Protein AF-A5H2R1-F1 (afdb_monomer_lite)

Sequence (123 aa):
MQTPSDIQQYTEDELFKFRVGQFYFRKQQEDSAKETQRRDRDHQKEVFDKRYDTNVPIKKGDLVLVYDAATNKMGLNWSGPFVVRKVLSRIYYLSNLQGIPMKRQYTREMLKPFVAAPLSTTK

Organism: Lodderomyces elongisporus (strain ATCC 11503 / CBS 2605 / JCM 1781 / NBRC 1676 / NRRL YB-4239) (NCBI:txid379508)

Foldseek 3Di:
DDDPPDPPDDDPVRVVVVVVVVVVVVVVVVVVVVVVVVVVVVVVVVVVCVVQPPVDDDDAQFWKWFAAPPDDPPDDRTDDGWGFHDDDPQWTWTHHPVRHTDPDIDGSVRIDGDDDDPPPPPD

pLDDT: mean 82.75, std 13.8, range [44.34, 96.19]

Structure (mmCIF, N/CA/C/O backbone):
data_AF-A5H2R1-F1
#
_entry.id   AF-A5H2R1-F1
#
loop_
_atom_site.group_PDB
_atom_site.id
_atom_site.type_symbol
_atom_site.label_atom_id
_atom_site.label_alt_id
_atom_site.label_comp_id
_atom_site.label_asym_id
_atom_site.label_entity_id
_atom_site.label_seq_id
_atom_site.pdbx_PDB_ins_code
_atom_site.Cartn_x
_atom_site.Cartn_y
_atom_site.Cartn_z
_atom_site.occupancy
_atom_site.B_iso_or_equiv
_atom_site.auth_seq_id
_atom_site.auth_comp_id
_atom_site.auth_asym_id
_atom_site.auth_atom_id
_atom_site.pdbx_PDB_model_num
ATOM 1 N N . MET A 1 1 ? -10.878 30.302 50.051 1.00 45.44 1 MET A N 1
ATOM 2 C CA . MET A 1 1 ? -11.098 29.126 49.185 1.00 45.44 1 MET A CA 1
ATOM 3 C C . MET A 1 1 ? -12.571 28.772 49.274 1.00 45.44 1 MET A C 1
ATOM 5 O O . MET A 1 1 ? -13.034 28.524 50.377 1.00 45.44 1 MET A O 1
ATOM 9 N N . GLN A 1 2 ? -13.319 28.876 48.174 1.00 45.12 2 GLN A N 1
ATOM 10 C CA . GLN A 1 2 ? -14.738 28.509 48.142 1.00 45.12 2 GLN A CA 1
ATOM 11 C C . GLN A 1 2 ? -14.838 26.982 48.170 1.00 45.12 2 GLN A C 1
ATOM 13 O O . GLN A 1 2 ? -14.373 26.308 47.256 1.00 45.12 2 GLN A O 1
ATOM 18 N N . THR A 1 3 ? -15.394 26.440 49.247 1.00 54.25 3 THR A N 1
ATOM 19 C CA . THR A 1 3 ? -15.861 25.054 49.295 1.00 54.25 3 THR A CA 1
ATOM 20 C C . THR A 1 3 ? -17.075 24.938 48.374 1.00 54.25 3 THR A C 1
ATOM 22 O O . THR A 1 3 ? -17.957 25.791 48.488 1.00 54.25 3 THR A O 1
ATOM 25 N N . PRO A 1 4 ? -17.162 23.939 47.479 1.00 54.09 4 PRO A N 1
ATOM 26 C CA . PRO A 1 4 ? -18.359 23.741 46.675 1.00 54.09 4 PRO A CA 1
ATOM 27 C C . PRO A 1 4 ? -19.492 23.294 47.607 1.00 54.09 4 PRO A C 1
ATOM 29 O O . PRO A 1 4 ? -19.592 22.134 47.999 1.00 54.09 4 PRO A O 1
ATOM 32 N N . SER A 1 5 ? -20.298 24.259 48.034 1.00 59.47 5 SER A N 1
ATOM 33 C CA . SER A 1 5 ? -21.529 24.069 48.786 1.00 59.47 5 SER A CA 1
ATOM 34 C C . SER A 1 5 ? -22.626 23.666 47.808 1.00 59.47 5 SER A C 1
ATOM 36 O O . SER A 1 5 ? -23.229 24.541 47.201 1.00 59.47 5 SER A O 1
ATOM 38 N N . ASP A 1 6 ? -22.772 22.359 47.590 1.00 59.78 6 ASP A N 1
ATOM 39 C CA . ASP A 1 6 ? -24.039 21.672 47.293 1.00 59.78 6 ASP A CA 1
ATOM 40 C C . ASP A 1 6 ? -23.743 20.196 46.995 1.00 59.78 6 ASP A C 1
ATOM 42 O O . ASP A 1 6 ? -23.714 19.740 45.852 1.00 59.78 6 ASP A O 1
ATOM 46 N N . ILE A 1 7 ? -23.497 19.415 48.050 1.00 65.75 7 ILE A N 1
ATOM 47 C CA . ILE A 1 7 ? -23.593 17.958 47.940 1.00 65.75 7 ILE A CA 1
ATOM 48 C C . ILE A 1 7 ? -25.093 17.651 47.934 1.00 65.75 7 ILE A C 1
ATOM 50 O O . ILE A 1 7 ? -25.694 17.472 48.993 1.00 65.75 7 ILE A O 1
ATOM 54 N N . GLN A 1 8 ? -25.716 17.657 46.752 1.00 69.75 8 GLN A N 1
ATOM 55 C CA . GLN A 1 8 ? -27.075 17.137 46.594 1.00 69.75 8 GLN A CA 1
ATOM 56 C C . GLN A 1 8 ? -27.093 15.697 47.126 1.00 69.75 8 GLN A C 1
ATOM 58 O O . GLN A 1 8 ? -26.369 14.830 46.631 1.00 69.75 8 GLN A O 1
ATOM 63 N N . GLN A 1 9 ? -27.874 15.455 48.182 1.00 77.06 9 GLN A N 1
ATOM 64 C CA . GLN A 1 9 ? -28.083 14.114 48.717 1.00 77.06 9 GLN A CA 1
ATOM 65 C C . GLN A 1 9 ? -28.996 13.357 47.756 1.00 77.06 9 GLN A C 1
ATOM 67 O O . GLN A 1 9 ? -30.216 13.461 47.830 1.00 77.06 9 GLN A O 1
ATOM 72 N N . TYR A 1 10 ? -28.388 12.625 46.829 1.00 78.31 10 TYR A N 1
ATOM 73 C CA . TYR A 1 10 ? -29.107 11.694 45.972 1.00 78.31 10 TYR A CA 1
ATOM 74 C C . TYR A 1 10 ? -29.501 10.454 46.766 1.00 78.31 10 TYR A C 1
ATOM 76 O O . TYR A 1 10 ? -28.719 9.928 47.565 1.00 78.31 10 TYR A O 1
ATOM 84 N N . THR A 1 11 ? -30.702 9.960 46.505 1.00 87.69 11 THR A N 1
ATOM 85 C CA . THR A 1 11 ? -31.137 8.653 46.997 1.00 87.69 11 THR A CA 1
ATOM 86 C C . THR A 1 11 ? -30.391 7.527 46.275 1.00 87.69 11 THR A C 1
ATOM 88 O O . THR A 1 11 ? -29.876 7.698 45.166 1.00 87.69 11 THR A O 1
ATOM 91 N N . GLU A 1 12 ? -30.326 6.348 46.893 1.00 85.25 12 GLU A N 1
ATOM 92 C CA . GLU A 1 12 ? -29.659 5.176 46.310 1.00 85.25 12 GLU A CA 1
ATOM 93 C C . GLU A 1 12 ? -30.245 4.801 44.935 1.00 85.25 12 GLU A C 1
ATOM 95 O O . GLU A 1 12 ? -29.499 4.526 43.992 1.00 85.25 12 GLU A O 1
ATOM 100 N N . ASP A 1 13 ? -31.566 4.915 44.776 1.00 86.81 13 ASP A N 1
ATOM 101 C CA . ASP A 1 13 ? -32.269 4.687 43.509 1.00 86.81 13 ASP A CA 1
ATOM 102 C C . ASP A 1 13 ? -31.885 5.696 42.418 1.00 86.81 13 ASP A C 1
ATOM 104 O O . ASP A 1 13 ? -31.766 5.342 41.240 1.00 86.81 13 ASP A O 1
ATOM 108 N N . GLU A 1 14 ? -31.683 6.964 42.779 1.00 86.44 14 GLU A N 1
ATOM 109 C CA . GLU A 1 14 ? -31.227 7.992 41.841 1.00 86.44 14 GLU A CA 1
ATOM 110 C C . GLU A 1 14 ? -29.791 7.721 41.402 1.00 86.44 14 GLU A C 1
ATOM 112 O O . GLU A 1 14 ? -29.506 7.734 40.202 1.00 86.44 14 GLU A O 1
ATOM 117 N N . LEU A 1 15 ? -28.902 7.384 42.341 1.00 87.06 15 LEU A N 1
ATOM 118 C CA . LEU A 1 15 ? -27.524 6.991 42.035 1.00 87.06 15 LEU A CA 1
ATOM 119 C C . LEU A 1 15 ? -27.476 5.754 41.131 1.00 87.06 15 LEU A C 1
ATOM 121 O O . LEU A 1 15 ? -26.676 5.710 40.188 1.00 87.06 15 LEU A O 1
ATOM 125 N N . PHE A 1 16 ? -28.353 4.777 41.366 1.00 89.69 16 PHE A N 1
ATOM 126 C CA . PHE A 1 16 ? -28.478 3.594 40.521 1.00 89.69 16 PHE A CA 1
ATOM 127 C C . PHE A 1 16 ? -28.929 3.960 39.102 1.00 89.69 16 PHE A C 1
ATOM 129 O O . PHE A 1 16 ? -28.276 3.565 38.131 1.00 89.69 16 PHE A O 1
ATOM 136 N N . LYS A 1 17 ? -29.976 4.783 38.954 1.00 89.38 17 LYS A N 1
ATOM 137 C CA . LYS A 1 17 ? -30.440 5.278 37.643 1.00 89.38 17 LYS A CA 1
ATOM 138 C C . LYS A 1 17 ? -29.349 6.050 36.905 1.00 89.38 17 LYS A C 1
ATOM 140 O O . LYS A 1 17 ? -29.133 5.802 35.717 1.00 89.38 17 LYS A O 1
ATOM 145 N N . PHE A 1 18 ? -28.620 6.926 37.599 1.00 88.44 18 PHE A N 1
ATOM 146 C CA . PHE A 1 18 ? -27.480 7.638 37.024 1.00 88.44 18 PHE A CA 1
ATOM 147 C C . PHE A 1 18 ? -26.408 6.667 36.539 1.00 88.44 18 PHE A C 1
ATOM 149 O O . PHE A 1 18 ? -25.966 6.763 35.395 1.00 88.44 18 PHE A O 1
ATOM 156 N N . ARG A 1 19 ? -26.010 5.698 37.370 1.00 87.56 19 ARG A N 1
ATOM 157 C CA . ARG A 1 19 ? -24.994 4.701 37.014 1.00 87.56 19 ARG A CA 1
ATOM 158 C C . ARG A 1 19 ? -25.409 3.887 35.788 1.00 87.56 19 ARG A C 1
ATOM 160 O O . ARG A 1 19 ? -24.607 3.734 34.870 1.00 87.56 19 ARG A O 1
ATOM 167 N N . VAL A 1 20 ? -26.653 3.418 35.744 1.00 91.19 20 VAL A N 1
ATOM 168 C CA . VAL A 1 20 ? -27.207 2.690 34.594 1.00 91.19 20 VAL A CA 1
ATOM 169 C C . VAL A 1 20 ? -27.198 3.566 33.337 1.00 91.19 20 VAL A C 1
ATOM 171 O O . VAL A 1 20 ? -26.728 3.122 32.288 1.00 91.19 20 VAL A O 1
ATOM 174 N N . GLY A 1 21 ? -27.616 4.830 33.442 1.00 89.50 21 GLY A N 1
ATOM 175 C CA . GLY A 1 21 ? -27.555 5.792 32.337 1.00 89.50 21 GLY A CA 1
ATOM 176 C C . GLY A 1 21 ? -26.135 6.008 31.803 1.00 89.50 21 GLY A C 1
ATOM 177 O O . GLY A 1 21 ? -25.923 6.002 30.591 1.00 89.50 21 GLY A O 1
ATOM 178 N N . GLN A 1 22 ? -25.141 6.108 32.691 1.00 90.94 22 GLN A N 1
ATOM 179 C CA . GLN A 1 22 ? -23.728 6.228 32.309 1.00 90.94 22 GLN A CA 1
ATOM 180 C C . GLN A 1 22 ? -23.233 5.002 31.528 1.00 90.94 22 GLN A C 1
ATOM 182 O O . GLN A 1 22 ? -22.484 5.156 30.562 1.00 90.94 22 GLN A O 1
ATOM 187 N N . PHE A 1 23 ? -23.667 3.790 31.892 1.00 92.19 23 PHE A N 1
ATOM 188 C CA . PHE A 1 23 ? -23.310 2.579 31.146 1.00 92.19 23 PHE A CA 1
ATOM 189 C C . PHE A 1 23 ? -23.877 2.582 29.724 1.00 92.19 23 PHE A C 1
ATOM 191 O O . PHE A 1 23 ? -23.145 2.282 28.778 1.00 92.19 23 PHE A O 1
ATOM 198 N N . TYR A 1 24 ? -25.149 2.956 29.555 1.00 92.75 24 TYR A N 1
ATOM 199 C CA . TYR A 1 24 ? -25.763 3.055 28.228 1.00 92.75 24 TYR A CA 1
ATOM 200 C C . TYR A 1 24 ? -25.093 4.120 27.365 1.00 92.75 24 TYR A C 1
ATOM 202 O O . TYR A 1 24 ? -24.753 3.854 26.213 1.00 92.75 24 TYR A O 1
ATOM 210 N N . PHE A 1 25 ? -24.842 5.296 27.939 1.00 92.88 25 PHE A N 1
ATOM 211 C CA . PHE A 1 25 ? -24.171 6.385 27.242 1.00 92.88 25 PHE A CA 1
ATOM 212 C C . PHE A 1 25 ? -22.763 5.989 26.790 1.00 92.88 25 PHE A C 1
ATOM 214 O O . PHE A 1 25 ? -22.404 6.184 25.629 1.00 92.88 25 PHE A O 1
ATOM 221 N N . ARG A 1 26 ? -21.982 5.359 27.675 1.00 93.38 26 ARG A N 1
ATOM 222 C CA . ARG A 1 26 ? -20.648 4.858 27.335 1.00 93.38 26 ARG A CA 1
ATOM 223 C C . ARG A 1 26 ? -20.701 3.844 26.195 1.00 93.38 26 ARG A C 1
ATOM 225 O O . ARG A 1 26 ? -19.926 3.962 25.253 1.00 93.38 26 ARG A O 1
ATOM 232 N N . LYS A 1 27 ? -21.630 2.886 26.248 1.00 94.44 27 LYS A N 1
ATOM 233 C CA . LYS A 1 27 ? -21.796 1.889 25.183 1.00 94.44 27 LYS A CA 1
ATOM 234 C C . LYS A 1 27 ? -22.130 2.548 23.841 1.00 94.44 27 LYS A C 1
ATOM 236 O O . LYS A 1 27 ? -21.521 2.216 22.830 1.00 94.44 27 LYS A O 1
ATOM 241 N N . GLN A 1 28 ? -23.030 3.530 23.843 1.00 94.38 28 GLN A N 1
ATOM 242 C CA . GLN A 1 28 ? -23.380 4.282 22.639 1.00 94.38 28 GLN A CA 1
ATOM 243 C C . GLN A 1 28 ? -22.180 5.050 22.066 1.00 94.38 28 GLN A C 1
ATOM 245 O O . GLN A 1 28 ? -21.989 5.063 20.850 1.00 94.38 28 GLN A O 1
ATOM 250 N N . GLN A 1 29 ? -21.352 5.661 22.918 1.00 93.38 29 GLN A N 1
ATOM 251 C CA . GLN A 1 29 ? -20.124 6.317 22.468 1.00 93.38 29 GLN A CA 1
ATOM 252 C C . GLN A 1 29 ? -19.117 5.327 21.880 1.00 93.38 29 GLN A C 1
ATOM 254 O O . GLN A 1 29 ? -18.527 5.612 20.841 1.00 93.38 29 GLN A O 1
ATOM 259 N N . GLU A 1 30 ? -18.933 4.167 22.512 1.00 94.81 30 GLU A N 1
ATOM 260 C CA . GLU A 1 30 ? -18.036 3.120 22.015 1.00 94.81 30 GLU A CA 1
ATOM 261 C C . GLU A 1 30 ? -18.481 2.608 20.637 1.00 94.81 30 GLU A C 1
ATOM 263 O O . GLU A 1 30 ? -17.656 2.482 19.728 1.00 94.81 30 GLU A O 1
ATOM 268 N N . ASP A 1 31 ? -19.779 2.364 20.455 1.00 95.00 31 ASP A N 1
ATOM 269 C CA . ASP A 1 31 ? -20.334 1.912 19.178 1.00 95.00 31 ASP A CA 1
ATOM 270 C C . ASP A 1 31 ? -20.226 3.003 18.101 1.00 95.00 31 ASP A C 1
ATOM 272 O O . ASP A 1 31 ? -19.793 2.729 16.977 1.00 95.00 31 ASP A O 1
ATOM 276 N N . SER A 1 32 ? -20.518 4.259 18.454 1.00 93.94 32 SER A N 1
ATOM 277 C CA . SER A 1 32 ? -20.338 5.395 17.544 1.00 93.94 32 SER A CA 1
ATOM 278 C C . SER A 1 32 ? -18.875 5.569 17.134 1.00 93.94 32 SER A C 1
ATOM 280 O O . SER A 1 32 ? -18.599 5.818 15.962 1.00 93.94 32 SER A O 1
ATOM 282 N N . ALA A 1 33 ? -17.929 5.431 18.066 1.00 93.56 33 ALA A N 1
ATOM 283 C CA . ALA A 1 33 ? -16.505 5.573 17.781 1.00 93.56 33 ALA A CA 1
ATOM 284 C C . ALA A 1 33 ? -16.005 4.479 16.826 1.00 93.56 33 ALA A C 1
ATOM 286 O O . ALA A 1 33 ? -15.265 4.778 15.887 1.00 93.56 33 ALA A O 1
ATOM 287 N N . LYS A 1 34 ? -16.440 3.227 17.018 1.00 96.19 34 LYS A N 1
ATOM 288 C CA . LYS A 1 34 ? -16.098 2.109 16.120 1.00 96.19 34 LYS A CA 1
ATOM 289 C C . LYS A 1 34 ? -16.611 2.334 14.702 1.00 96.19 34 LYS A C 1
ATOM 291 O O . LYS A 1 34 ? -15.894 2.068 13.738 1.00 96.19 34 LYS A O 1
ATOM 296 N N . GLU A 1 35 ? -17.836 2.828 14.567 1.00 95.31 35 GLU A N 1
ATOM 297 C CA . GLU A 1 35 ? -18.429 3.095 13.259 1.00 95.31 35 GLU A CA 1
ATOM 298 C C . GLU A 1 35 ? -17.723 4.259 12.545 1.00 95.31 35 GLU A C 1
ATOM 300 O O . GLU A 1 35 ? -17.427 4.158 11.353 1.00 95.31 35 GLU A O 1
ATOM 305 N N . THR A 1 36 ? -17.355 5.322 13.268 1.00 95.06 36 THR A N 1
ATOM 306 C CA . THR A 1 36 ? -16.529 6.408 12.715 1.00 95.06 36 THR A CA 1
ATOM 307 C C . THR A 1 36 ? -15.170 5.888 12.244 1.00 95.06 36 THR A C 1
ATOM 309 O O . THR A 1 36 ? -14.796 6.121 11.098 1.00 95.06 36 THR A O 1
ATOM 312 N N . GLN A 1 37 ? -14.473 5.090 13.062 1.00 94.19 37 GLN A N 1
ATOM 313 C CA . GLN A 1 37 ? -13.190 4.484 12.676 1.00 94.19 37 GLN A CA 1
ATOM 314 C C . GLN A 1 37 ? -13.302 3.624 11.413 1.00 94.19 37 GLN A C 1
ATOM 316 O O . GLN A 1 37 ? -12.410 3.638 10.561 1.00 94.19 37 GLN A O 1
ATOM 321 N N . ARG A 1 38 ? -14.396 2.866 11.279 1.00 94.94 38 ARG A N 1
ATOM 322 C CA . ARG A 1 38 ? -14.659 2.066 10.081 1.00 94.94 38 ARG A CA 1
ATOM 323 C C . ARG A 1 38 ? -14.810 2.958 8.848 1.00 94.94 38 ARG A C 1
ATOM 325 O O . ARG A 1 38 ? -14.159 2.687 7.841 1.00 94.94 38 ARG A O 1
ATOM 332 N N . ARG A 1 39 ? -15.623 4.014 8.932 1.00 93.94 39 ARG A N 1
ATOM 333 C CA . ARG A 1 39 ? -15.851 4.953 7.820 1.00 93.94 39 ARG A CA 1
ATOM 334 C C . ARG A 1 39 ? -14.578 5.679 7.415 1.00 93.94 39 ARG A C 1
ATOM 336 O O . ARG A 1 39 ? -14.287 5.752 6.226 1.00 93.94 39 ARG A O 1
ATOM 343 N N . ASP A 1 40 ? -13.796 6.142 8.385 1.00 93.50 40 ASP A N 1
ATOM 344 C CA . ASP A 1 40 ? -12.529 6.826 8.123 1.00 93.50 40 ASP A CA 1
ATOM 345 C C . ASP A 1 40 ? -11.542 5.906 7.403 1.00 93.50 40 ASP A C 1
ATOM 347 O O . ASP A 1 40 ? -10.904 6.314 6.433 1.00 93.50 40 ASP A O 1
ATOM 351 N N . ARG A 1 41 ? -11.449 4.640 7.827 1.00 90.75 41 ARG A N 1
ATOM 352 C CA . ARG A 1 41 ? -10.610 3.641 7.157 1.00 90.75 41 ARG A CA 1
ATOM 353 C C . ARG A 1 41 ? -11.057 3.399 5.717 1.00 90.75 41 ARG A C 1
ATOM 355 O O . ARG A 1 41 ? -10.215 3.346 4.820 1.00 90.75 41 ARG A O 1
ATOM 362 N N . ASP A 1 42 ? -12.359 3.242 5.497 1.00 92.62 42 ASP A N 1
ATOM 363 C CA . ASP A 1 42 ? -12.911 2.971 4.169 1.00 92.62 42 ASP A CA 1
ATOM 364 C C . ASP A 1 42 ? -12.710 4.187 3.240 1.00 92.62 42 ASP A C 1
ATOM 366 O O . ASP A 1 42 ? -12.266 4.025 2.102 1.00 92.62 42 ASP A O 1
ATOM 370 N N . HIS A 1 43 ? -12.901 5.407 3.753 1.00 92.81 43 HIS A N 1
ATOM 371 C CA . HIS A 1 43 ? -12.638 6.647 3.021 1.00 92.81 43 HIS A CA 1
ATOM 372 C C . HIS A 1 43 ? -11.149 6.833 2.698 1.00 92.81 43 HIS A C 1
ATOM 374 O O . HIS A 1 43 ? -10.793 7.139 1.562 1.00 92.81 43 HIS A O 1
ATOM 380 N N . GLN A 1 44 ? -10.251 6.599 3.661 1.00 86.44 44 GLN A N 1
ATOM 381 C CA . GLN A 1 44 ? -8.807 6.663 3.414 1.00 86.44 44 GLN A CA 1
ATOM 382 C C . GLN A 1 44 ? -8.370 5.654 2.352 1.00 86.44 44 GLN A C 1
ATOM 384 O O . GLN A 1 44 ? -7.530 5.979 1.512 1.00 86.44 44 GLN A O 1
ATOM 389 N N . LYS A 1 45 ? -8.956 4.450 2.355 1.00 84.88 45 LYS A N 1
ATOM 390 C CA . LYS A 1 45 ? -8.718 3.450 1.312 1.00 84.88 45 LYS A CA 1
ATOM 391 C C . LYS A 1 45 ? -9.191 3.951 -0.052 1.00 84.88 45 LYS A C 1
ATOM 393 O O . LYS A 1 45 ? -8.439 3.835 -1.013 1.00 84.88 45 LYS A O 1
ATOM 398 N N . GLU A 1 46 ? -10.392 4.514 -0.145 1.00 86.56 46 GLU A N 1
ATOM 399 C CA . GLU A 1 46 ? -10.925 5.059 -1.398 1.00 86.56 46 GLU A CA 1
ATOM 400 C C . GLU A 1 46 ? -10.060 6.207 -1.936 1.00 86.56 46 GLU A C 1
ATOM 402 O O . GLU A 1 46 ? -9.691 6.209 -3.108 1.00 86.56 46 GLU A O 1
ATOM 407 N N . VAL A 1 47 ? -9.679 7.157 -1.077 1.00 86.25 47 VAL A N 1
ATOM 408 C CA . VAL A 1 47 ? -8.804 8.279 -1.445 1.00 86.25 47 VAL A CA 1
ATOM 409 C C . VAL A 1 47 ? -7.434 7.778 -1.894 1.00 86.25 47 VAL A C 1
ATOM 411 O O . VAL A 1 47 ? -6.895 8.277 -2.882 1.00 86.25 47 VAL A O 1
ATOM 414 N N . PHE A 1 48 ? -6.875 6.787 -1.194 1.00 77.94 48 PHE A N 1
ATOM 415 C CA . PHE A 1 48 ? -5.626 6.145 -1.589 1.00 77.94 48 PHE A CA 1
ATOM 416 C C . PHE A 1 48 ? -5.768 5.497 -2.967 1.00 77.94 48 PHE A C 1
ATOM 418 O O . PHE A 1 48 ? -4.981 5.791 -3.862 1.00 77.94 48 PHE A O 1
ATOM 425 N N . ASP A 1 49 ? -6.786 4.659 -3.157 1.00 73.12 49 ASP A N 1
ATOM 426 C CA . ASP A 1 49 ? -7.006 3.964 -4.421 1.00 73.12 49 ASP A CA 1
ATOM 427 C C . ASP A 1 49 ? -7.202 4.982 -5.555 1.00 73.12 49 ASP A C 1
ATOM 429 O O . ASP A 1 49 ? -6.483 4.922 -6.541 1.00 73.12 49 ASP A O 1
ATOM 433 N N . LYS A 1 50 ? -8.031 6.018 -5.384 1.00 78.12 50 LYS A N 1
ATOM 434 C CA . LYS A 1 50 ? -8.238 7.072 -6.394 1.00 78.12 50 LYS A CA 1
ATOM 435 C C . LYS A 1 50 ? -6.967 7.855 -6.739 1.00 78.12 50 LYS A C 1
ATOM 437 O O . LYS A 1 50 ? -6.781 8.249 -7.888 1.00 78.12 50 LYS A O 1
ATOM 442 N N . ARG A 1 51 ? -6.108 8.129 -5.752 1.00 71.19 51 ARG A N 1
ATOM 443 C CA . ARG A 1 51 ? -4.857 8.875 -5.963 1.00 71.19 51 ARG A CA 1
ATOM 444 C C . ARG A 1 51 ? -3.822 8.057 -6.730 1.00 71.19 51 ARG A C 1
ATOM 446 O O . ARG A 1 51 ? -3.002 8.637 -7.439 1.00 71.19 51 ARG A O 1
ATOM 453 N N . TYR A 1 52 ? -3.858 6.741 -6.558 1.00 63.69 52 TYR A N 1
ATOM 454 C CA . TYR A 1 52 ? -2.776 5.845 -6.946 1.00 63.69 52 TYR A CA 1
ATOM 455 C C . TYR A 1 52 ? -3.187 4.761 -7.942 1.00 63.69 52 TYR A C 1
ATOM 457 O O . TYR A 1 52 ? -2.343 3.947 -8.336 1.00 63.69 52 TYR A O 1
ATOM 465 N N . ASP A 1 53 ? -4.439 4.773 -8.409 1.00 59.03 53 ASP A N 1
ATOM 466 C CA . ASP A 1 53 ? -4.906 3.984 -9.546 1.00 59.03 53 ASP A CA 1
ATOM 467 C C . ASP A 1 53 ? -4.243 4.506 -10.825 1.00 59.03 53 ASP A C 1
ATOM 469 O O . ASP A 1 53 ? -4.774 5.269 -11.634 1.00 59.03 53 ASP A O 1
ATOM 473 N N . THR A 1 54 ? -2.972 4.153 -10.963 1.00 60.84 54 THR A N 1
ATOM 474 C CA . THR A 1 54 ? -2.227 4.371 -12.184 1.00 60.84 54 THR A CA 1
ATOM 475 C C . THR A 1 54 ? -2.750 3.321 -13.155 1.00 60.84 54 THR A C 1
ATOM 477 O O . THR A 1 54 ? -2.298 2.179 -13.104 1.00 60.84 54 THR A O 1
ATOM 480 N N . ASN A 1 55 ? -3.687 3.716 -14.026 1.00 63.41 55 ASN A N 1
ATOM 481 C CA . ASN A 1 55 ? -4.433 2.885 -14.994 1.00 63.41 55 ASN A CA 1
ATOM 482 C C . ASN A 1 55 ? -3.603 1.902 -15.848 1.00 63.41 55 ASN A C 1
ATOM 484 O O . ASN A 1 55 ? -4.159 1.092 -16.585 1.00 63.41 55 ASN A O 1
ATOM 488 N N . VAL A 1 56 ? -2.272 1.973 -15.793 1.00 74.00 56 VAL A N 1
ATOM 489 C CA . VAL A 1 56 ? -1.371 1.065 -16.495 1.00 74.00 56 VAL A CA 1
ATOM 490 C C . VAL A 1 56 ? -0.841 0.015 -15.511 1.00 74.00 56 VAL A C 1
ATOM 492 O O . VAL A 1 56 ? 0.038 0.338 -14.694 1.00 74.00 56 VAL A O 1
ATOM 495 N N . PRO A 1 57 ? -1.343 -1.233 -15.567 1.00 80.62 57 PRO A N 1
ATOM 496 C CA . PRO A 1 57 ? -0.818 -2.322 -14.757 1.00 80.62 57 PRO A CA 1
ATOM 497 C C . PRO A 1 57 ? 0.612 -2.653 -15.193 1.00 80.62 57 PRO A C 1
ATOM 499 O O . PRO A 1 57 ? 0.883 -2.800 -16.381 1.00 80.62 57 PRO A O 1
ATOM 502 N N . ILE A 1 58 ? 1.516 -2.794 -14.223 1.00 87.88 58 ILE A N 1
ATOM 503 C CA . ILE A 1 58 ? 2.905 -3.207 -14.450 1.00 87.88 58 ILE A CA 1
ATOM 504 C C . ILE A 1 58 ? 3.002 -4.716 -14.219 1.00 87.88 58 ILE A C 1
ATOM 506 O O . ILE A 1 58 ? 2.628 -5.215 -13.152 1.00 87.88 58 ILE A O 1
ATOM 510 N N . LYS A 1 59 ? 3.515 -5.450 -15.204 1.00 91.44 59 LYS A N 1
ATOM 511 C CA . LYS A 1 59 ? 3.662 -6.908 -15.179 1.00 91.44 59 LYS A CA 1
ATOM 512 C C . LYS A 1 59 ? 5.130 -7.313 -15.065 1.00 91.44 59 LYS A C 1
ATOM 514 O O . LYS A 1 59 ? 6.053 -6.525 -15.248 1.00 91.44 59 LYS A O 1
ATOM 519 N N . LYS A 1 60 ? 5.356 -8.587 -14.734 1.00 93.06 60 LYS A N 1
ATOM 520 C CA . LYS A 1 60 ? 6.692 -9.191 -14.777 1.00 93.06 60 LYS A CA 1
ATOM 521 C C . LYS A 1 60 ? 7.241 -9.117 -16.208 1.00 93.06 60 LYS A C 1
ATOM 523 O O . LYS A 1 60 ? 6.558 -9.536 -17.133 1.00 93.06 60 LYS A O 1
ATOM 528 N N . GLY A 1 61 ? 8.483 -8.664 -16.349 1.00 92.88 61 GLY A N 1
ATOM 529 C CA . GLY A 1 61 ? 9.176 -8.473 -17.623 1.00 92.88 61 GLY A CA 1
ATOM 530 C C . GLY A 1 61 ? 9.148 -7.033 -18.135 1.00 92.88 61 GLY A C 1
ATOM 531 O O . GLY A 1 61 ? 9.998 -6.684 -18.948 1.00 92.88 61 GLY A O 1
ATOM 532 N N . ASP A 1 62 ? 8.246 -6.189 -17.627 1.00 92.50 62 ASP A N 1
ATOM 533 C CA . ASP A 1 62 ? 8.138 -4.803 -18.080 1.00 92.50 62 ASP A CA 1
ATOM 534 C C . ASP A 1 62 ? 9.373 -3.987 -17.689 1.00 92.50 62 ASP A C 1
ATOM 536 O O . ASP A 1 62 ? 9.978 -4.194 -16.629 1.00 92.50 62 ASP A O 1
ATOM 540 N N . LEU A 1 63 ? 9.717 -3.023 -18.545 1.00 93.81 63 LEU A N 1
ATOM 541 C CA . LEU A 1 63 ? 10.731 -2.021 -18.252 1.00 93.81 63 LEU A CA 1
ATOM 542 C C . LEU A 1 63 ? 10.101 -0.847 -17.505 1.00 93.81 63 LEU A C 1
ATOM 544 O O . LEU A 1 63 ? 9.073 -0.303 -17.911 1.00 93.81 63 LEU A O 1
ATOM 548 N N . VAL A 1 64 ? 10.737 -0.437 -16.415 1.00 92.88 64 VAL A N 1
ATOM 549 C CA . VAL A 1 64 ? 10.262 0.633 -15.539 1.00 92.88 64 VAL A CA 1
ATOM 550 C C . VAL A 1 64 ? 11.400 1.564 -15.142 1.00 92.88 64 VAL A C 1
ATOM 552 O O . VAL A 1 64 ? 12.551 1.155 -15.005 1.00 92.88 64 VAL A O 1
ATOM 555 N N . LEU A 1 65 ? 11.065 2.829 -14.937 1.00 92.12 65 LEU A N 1
ATOM 556 C CA . LEU A 1 65 ? 11.917 3.829 -14.312 1.00 92.12 65 LEU A CA 1
ATOM 557 C C . LEU A 1 65 ? 11.594 3.905 -12.823 1.00 92.12 65 LEU A C 1
ATOM 559 O O . LEU A 1 65 ? 10.429 3.808 -12.440 1.00 92.12 65 LEU A O 1
ATOM 563 N N . VAL A 1 66 ? 12.618 4.109 -12.002 1.00 91.62 66 VAL A N 1
ATOM 564 C CA . VAL A 1 66 ? 12.524 4.208 -10.544 1.00 91.62 66 VAL A CA 1
ATOM 565 C C . VAL A 1 66 ? 12.705 5.653 -10.104 1.00 91.62 66 VAL A C 1
ATOM 567 O O . VAL A 1 66 ? 13.687 6.292 -10.485 1.00 91.62 66 VAL A O 1
ATOM 570 N N . TYR A 1 67 ? 11.796 6.142 -9.264 1.00 87.56 67 TYR A N 1
ATOM 571 C CA . TYR A 1 67 ? 11.914 7.451 -8.637 1.00 87.56 67 TYR A CA 1
ATOM 572 C C . TYR A 1 67 ? 13.041 7.458 -7.598 1.00 87.56 67 TYR A C 1
ATOM 574 O O . TYR A 1 67 ? 12.998 6.701 -6.620 1.00 87.56 67 TYR A O 1
ATOM 582 N N . ASP A 1 68 ? 14.029 8.323 -7.798 1.00 79.50 68 ASP A N 1
ATOM 583 C CA . ASP A 1 68 ? 15.079 8.609 -6.832 1.00 79.50 68 ASP A CA 1
ATOM 584 C C . ASP A 1 68 ? 14.803 9.960 -6.160 1.00 79.50 68 ASP A C 1
ATOM 586 O O . ASP A 1 68 ? 14.838 11.017 -6.781 1.00 79.50 68 ASP A O 1
ATOM 590 N N . ALA A 1 69 ? 14.474 9.913 -4.869 1.00 67.69 69 ALA A N 1
ATOM 591 C CA . ALA A 1 69 ? 14.166 11.101 -4.077 1.00 67.69 69 ALA A CA 1
ATOM 592 C C . ALA A 1 69 ? 15.427 11.835 -3.591 1.00 67.69 69 ALA A C 1
ATOM 594 O O . ALA A 1 69 ? 15.316 12.949 -3.083 1.00 67.69 69 ALA A O 1
ATOM 595 N N . ALA A 1 70 ? 16.604 11.205 -3.694 1.00 66.56 70 ALA A N 1
ATOM 596 C CA . ALA A 1 70 ? 17.861 11.771 -3.212 1.00 66.56 70 ALA A CA 1
ATOM 597 C C . ALA A 1 70 ? 18.513 12.729 -4.222 1.00 66.56 70 ALA A C 1
ATOM 599 O O . ALA A 1 70 ? 19.453 13.446 -3.876 1.00 66.56 70 ALA A O 1
ATOM 600 N N . THR A 1 71 ? 18.037 12.759 -5.468 1.00 58.50 71 THR A N 1
ATOM 601 C CA . THR A 1 71 ? 18.573 13.640 -6.505 1.00 58.50 71 THR A CA 1
ATOM 602 C C . THR A 1 71 ? 18.047 15.066 -6.294 1.00 58.50 71 THR A C 1
ATOM 604 O O . THR A 1 71 ? 16.846 15.298 -6.189 1.00 58.50 71 THR A O 1
ATOM 607 N N . ASN A 1 72 ? 18.970 16.027 -6.164 1.00 54.69 72 ASN A N 1
ATOM 608 C CA . ASN A 1 72 ? 18.711 17.445 -5.870 1.00 54.69 72 ASN A CA 1
ATOM 609 C C . ASN A 1 72 ? 17.622 18.077 -6.760 1.00 54.69 72 ASN A C 1
ATOM 611 O O . ASN A 1 72 ? 17.393 17.617 -7.871 1.00 54.69 72 ASN A O 1
ATOM 615 N N . LYS A 1 73 ? 17.043 19.208 -6.315 1.00 58.50 73 LYS A N 1
ATOM 616 C CA . LYS A 1 73 ? 15.952 20.004 -6.945 1.00 58.50 73 LYS A CA 1
ATOM 617 C C . LYS A 1 73 ? 16.058 20.306 -8.461 1.00 58.50 73 LYS A C 1
ATOM 619 O O . LYS A 1 73 ? 15.116 20.865 -9.011 1.00 58.50 73 LYS A O 1
ATOM 624 N N . MET A 1 74 ? 17.168 19.979 -9.124 1.00 61.31 74 MET A N 1
ATOM 625 C CA . MET A 1 74 ? 17.409 20.181 -10.561 1.00 61.31 74 MET A CA 1
ATOM 626 C C . MET A 1 74 ? 17.738 18.882 -11.331 1.00 61.31 74 MET A C 1
ATOM 628 O O . MET A 1 74 ? 18.016 18.941 -12.525 1.00 61.31 74 MET A O 1
ATOM 632 N N . GLY A 1 75 ? 17.755 17.720 -10.669 1.00 57.28 75 GLY A N 1
ATOM 633 C CA . GLY A 1 75 ? 18.075 16.428 -11.277 1.00 57.28 75 GLY A CA 1
ATOM 634 C C . GLY A 1 75 ? 16.871 15.754 -11.937 1.00 57.28 75 GLY A C 1
ATOM 635 O O . GLY A 1 75 ? 15.718 16.033 -11.620 1.00 57.28 75 GLY A O 1
ATOM 636 N N . LEU A 1 76 ? 17.141 14.832 -12.864 1.00 63.50 76 LEU A N 1
ATOM 637 C CA . LEU A 1 76 ? 16.122 13.932 -13.393 1.00 63.50 76 LEU A CA 1
ATOM 638 C C . LEU A 1 76 ? 15.790 12.903 -12.298 1.00 63.50 76 LEU A C 1
ATOM 640 O O . LEU A 1 76 ? 16.548 11.962 -12.088 1.00 63.50 76 LEU A O 1
ATOM 644 N N . ASN A 1 77 ? 14.665 13.071 -11.599 1.00 80.75 77 ASN A N 1
ATOM 645 C CA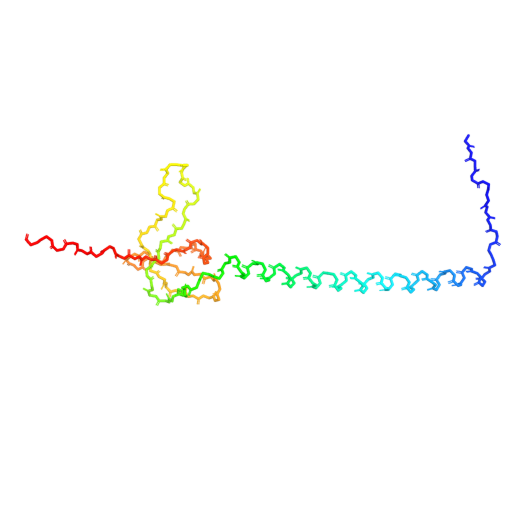 . ASN A 1 77 ? 14.287 12.212 -10.461 1.00 80.75 77 ASN A CA 1
ATOM 646 C C . ASN A 1 77 ? 13.949 10.758 -10.854 1.00 80.75 77 ASN A C 1
ATOM 648 O O . ASN A 1 77 ? 13.517 9.977 -10.013 1.00 80.75 77 ASN A O 1
ATOM 652 N N . TRP A 1 78 ? 14.073 10.388 -12.129 1.00 86.69 78 TRP A N 1
ATOM 653 C CA . TRP A 1 78 ? 13.755 9.060 -12.642 1.00 86.69 78 TRP A CA 1
ATOM 654 C C . TRP A 1 78 ? 15.026 8.386 -13.150 1.00 86.69 78 TRP A C 1
ATOM 656 O O . TRP A 1 78 ? 15.699 8.899 -14.040 1.00 86.69 78 TRP A O 1
ATOM 666 N N . SER A 1 79 ? 15.322 7.215 -12.597 1.00 88.12 79 SER A N 1
ATOM 667 C CA . SER A 1 79 ? 16.496 6.400 -12.911 1.00 88.12 79 SER A CA 1
ATOM 668 C C . SER A 1 79 ? 16.096 5.101 -13.614 1.00 88.12 79 SER A C 1
ATOM 670 O O . SER A 1 79 ? 14.998 4.583 -13.403 1.00 88.12 79 SER A O 1
ATOM 672 N N . GLY A 1 80 ? 16.988 4.541 -14.430 1.00 82.25 80 GLY A N 1
ATOM 673 C CA . GLY A 1 80 ? 16.741 3.291 -15.160 1.00 82.25 80 GLY A CA 1
ATOM 674 C C . GLY A 1 80 ? 16.554 3.504 -16.663 1.00 82.25 80 GLY A C 1
ATOM 675 O O . GLY A 1 80 ? 16.645 4.635 -17.138 1.00 82.25 80 GLY A O 1
ATOM 676 N N . PRO A 1 81 ? 16.347 2.425 -17.432 1.00 91.06 81 PRO A N 1
ATOM 677 C CA . PRO A 1 81 ? 15.315 1.418 -17.167 1.00 91.06 81 PRO A CA 1
ATOM 678 C C . PRO A 1 81 ? 15.765 0.177 -16.381 1.00 91.06 81 PRO A C 1
ATOM 680 O O . PRO A 1 81 ? 16.886 -0.308 -16.512 1.00 91.06 81 PRO A O 1
ATOM 683 N N . PHE A 1 82 ? 14.839 -0.365 -15.593 1.00 94.88 82 PHE A N 1
ATOM 684 C CA . PHE A 1 82 ? 14.956 -1.611 -14.836 1.00 94.88 82 PHE A CA 1
ATOM 685 C C . PHE A 1 82 ? 13.882 -2.605 -15.274 1.00 94.88 82 PHE A C 1
ATOM 687 O O . PHE A 1 82 ? 12.820 -2.200 -15.733 1.00 94.88 82 PHE A O 1
ATOM 694 N N . VAL A 1 83 ? 14.128 -3.900 -15.091 1.00 95.56 83 VAL A N 1
ATOM 695 C CA . VAL A 1 83 ? 13.184 -4.971 -15.444 1.00 95.56 83 VAL A CA 1
ATOM 696 C C . VAL A 1 83 ? 12.408 -5.411 -14.208 1.00 95.56 83 VAL A C 1
ATOM 698 O O . VAL A 1 83 ? 12.994 -5.662 -13.152 1.00 95.56 83 VAL A O 1
ATOM 701 N N . VAL A 1 84 ? 11.093 -5.578 -14.329 1.00 95.50 84 VAL A N 1
ATOM 702 C CA . VAL A 1 84 ? 10.258 -6.136 -13.257 1.00 95.50 84 VAL A CA 1
ATOM 703 C C . VAL A 1 84 ? 10.455 -7.648 -13.176 1.00 95.50 84 VAL A C 1
ATOM 705 O O . VAL A 1 84 ? 9.993 -8.408 -14.024 1.00 95.50 84 VAL A O 1
ATOM 708 N N . ARG A 1 85 ? 11.100 -8.126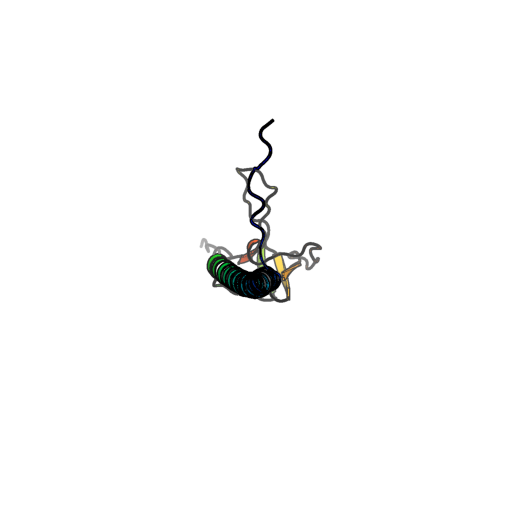 -12.113 1.00 95.12 85 ARG A N 1
ATOM 709 C CA . ARG A 1 85 ? 11.362 -9.555 -11.890 1.00 95.12 85 ARG A C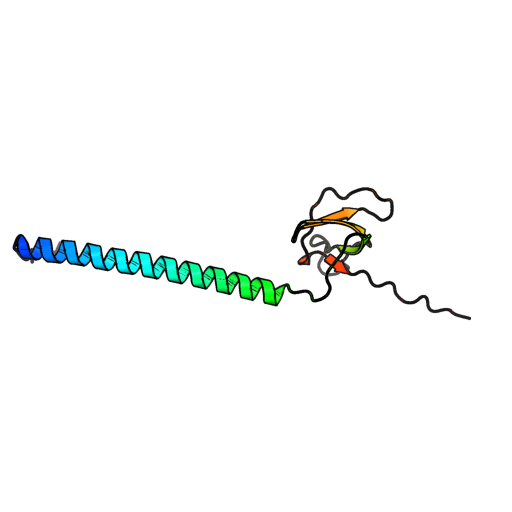A 1
ATOM 710 C C . ARG A 1 85 ? 10.167 -10.284 -11.276 1.00 95.12 85 ARG A C 1
ATOM 712 O O . ARG A 1 85 ? 9.906 -11.441 -11.614 1.00 95.12 85 ARG A O 1
ATOM 719 N N . LYS A 1 86 ? 9.486 -9.651 -10.318 1.00 92.81 86 LYS A N 1
ATOM 720 C CA . LYS A 1 86 ? 8.373 -10.245 -9.560 1.00 92.81 86 LYS A CA 1
ATOM 721 C C . LYS A 1 86 ? 7.428 -9.151 -9.069 1.00 92.81 86 LYS A C 1
ATOM 723 O O . LYS A 1 86 ? 7.890 -8.103 -8.626 1.00 92.81 86 LYS A O 1
ATOM 728 N N . VAL A 1 87 ? 6.130 -9.441 -9.094 1.00 91.62 87 VAL A N 1
ATOM 729 C CA . VAL A 1 87 ? 5.070 -8.592 -8.536 1.00 91.62 87 VAL A CA 1
ATOM 730 C C . VAL A 1 87 ? 4.380 -9.363 -7.411 1.00 91.62 87 VAL A C 1
ATOM 732 O O . VAL A 1 87 ? 4.011 -10.523 -7.595 1.00 91.62 87 VAL A O 1
ATOM 735 N N . LEU A 1 88 ? 4.247 -8.745 -6.239 1.00 88.06 88 LEU A N 1
ATOM 736 C CA . LEU A 1 88 ? 3.524 -9.266 -5.079 1.00 88.06 88 LEU A CA 1
ATOM 737 C C . LEU A 1 88 ? 2.513 -8.220 -4.617 1.00 88.06 88 LEU A C 1
ATOM 739 O O . LEU A 1 88 ? 2.869 -7.308 -3.874 1.00 88.06 88 LEU A O 1
ATOM 743 N N . SER A 1 89 ? 1.253 -8.357 -5.036 1.00 83.38 89 SER A N 1
ATOM 744 C CA . SER A 1 89 ? 0.202 -7.368 -4.763 1.00 83.38 89 SER A CA 1
ATOM 745 C C . SER A 1 89 ? 0.640 -5.955 -5.194 1.00 83.38 89 SER A C 1
ATOM 747 O O . SER A 1 89 ? 0.618 -5.658 -6.384 1.00 83.38 89 SER A O 1
ATOM 749 N N . ARG A 1 90 ? 1.109 -5.107 -4.266 1.00 83.25 90 ARG A N 1
ATOM 750 C CA . ARG A 1 90 ? 1.580 -3.729 -4.520 1.00 83.25 90 ARG A CA 1
ATOM 751 C C . ARG A 1 90 ? 3.102 -3.550 -4.437 1.00 83.25 90 ARG A C 1
ATOM 753 O O . ARG A 1 90 ? 3.589 -2.426 -4.561 1.00 83.25 90 ARG A O 1
ATOM 760 N N . ILE A 1 91 ? 3.841 -4.636 -4.214 1.00 90.31 91 ILE A N 1
ATOM 761 C CA . ILE A 1 91 ? 5.299 -4.648 -4.072 1.00 90.31 91 ILE A CA 1
ATOM 762 C C . ILE A 1 91 ? 5.935 -5.216 -5.341 1.00 90.31 91 ILE A C 1
ATOM 764 O O . ILE A 1 91 ? 5.580 -6.299 -5.809 1.00 90.31 91 ILE A O 1
ATOM 768 N N . TYR A 1 92 ? 6.923 -4.501 -5.864 1.00 93.50 92 TYR A N 1
ATOM 769 C CA . TYR A 1 92 ? 7.641 -4.819 -7.088 1.00 93.50 92 TYR A CA 1
ATOM 770 C C . TYR A 1 92 ? 9.114 -5.076 -6.777 1.00 93.50 92 TYR A C 1
ATOM 772 O O . TYR A 1 92 ? 9.776 -4.295 -6.087 1.00 93.50 92 TYR A O 1
ATOM 780 N N . TYR A 1 93 ? 9.627 -6.176 -7.317 1.00 95.31 93 TYR A N 1
ATOM 781 C CA . TYR A 1 93 ? 11.041 -6.531 -7.270 1.00 95.31 93 TYR A CA 1
ATOM 782 C C . TYR A 1 93 ? 11.635 -6.305 -8.645 1.00 95.31 93 TYR A C 1
ATOM 784 O O . TYR A 1 93 ? 11.125 -6.838 -9.634 1.00 95.31 93 TYR A O 1
ATOM 792 N N . LEU A 1 94 ? 12.725 -5.552 -8.694 1.00 95.81 94 LEU A N 1
ATOM 793 C CA . LEU A 1 94 ? 13.369 -5.167 -9.938 1.00 95.81 94 LEU A CA 1
ATOM 794 C C . LEU A 1 94 ? 14.723 -5.850 -10.096 1.00 95.81 94 LEU A C 1
ATOM 796 O O . LEU A 1 94 ? 15.357 -6.259 -9.120 1.00 95.81 94 LEU A O 1
ATOM 800 N N . SER A 1 95 ? 15.177 -5.941 -11.334 1.00 96.00 95 SER A N 1
ATOM 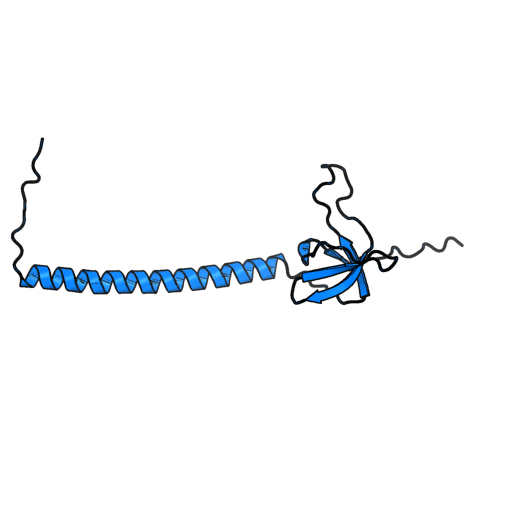801 C CA . SER A 1 95 ? 16.557 -6.243 -11.690 1.00 96.00 95 SER A CA 1
ATOM 802 C C . SER A 1 95 ? 17.085 -5.186 -12.649 1.00 96.00 95 SER A C 1
ATOM 804 O O . SER A 1 95 ? 16.320 -4.565 -13.389 1.00 96.00 95 SER A O 1
ATOM 806 N N . ASN A 1 96 ? 18.399 -4.982 -12.656 1.00 93.81 96 ASN A N 1
ATOM 807 C CA . ASN A 1 96 ? 19.027 -4.201 -13.716 1.00 93.81 96 ASN A CA 1
ATOM 808 C C . ASN A 1 96 ? 18.891 -4.921 -15.075 1.00 93.81 96 ASN A C 1
ATOM 810 O O . ASN A 1 96 ? 18.464 -6.076 -15.149 1.00 93.81 96 ASN A O 1
ATOM 814 N N . LEU A 1 97 ? 19.286 -4.244 -16.154 1.00 91.00 97 LEU A N 1
ATOM 815 C CA . LEU A 1 97 ? 19.256 -4.810 -17.510 1.00 91.00 97 LEU A CA 1
ATOM 816 C C . LEU A 1 97 ? 20.162 -6.045 -17.678 1.00 91.00 97 LEU A C 1
ATOM 818 O O . LEU A 1 97 ? 19.950 -6.837 -18.586 1.00 91.00 97 LEU A O 1
ATOM 822 N N . GLN A 1 98 ? 21.140 -6.235 -16.788 1.00 91.69 98 GLN A N 1
ATOM 823 C CA . GLN A 1 98 ? 22.024 -7.406 -16.752 1.00 91.69 98 GLN A CA 1
ATOM 824 C C . GLN A 1 98 ? 21.444 -8.574 -15.930 1.00 91.69 98 GLN A C 1
ATOM 826 O O . GLN A 1 98 ? 22.100 -9.598 -15.765 1.00 91.69 98 GLN A O 1
ATOM 831 N N . GLY A 1 99 ? 20.235 -8.434 -15.376 1.00 89.56 99 GLY A N 1
ATOM 832 C CA . GLY A 1 99 ? 19.576 -9.469 -14.574 1.00 89.56 99 GLY A CA 1
ATOM 833 C C . GLY A 1 9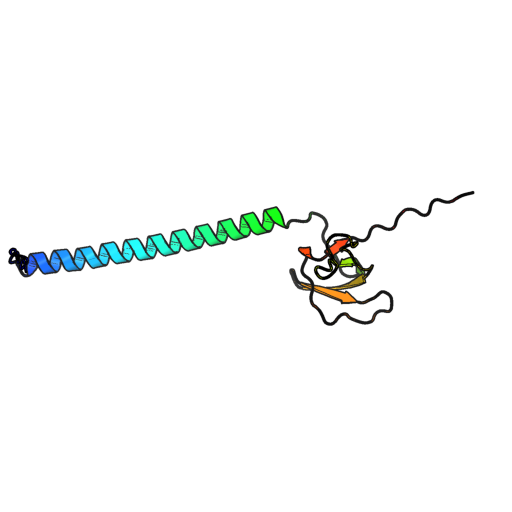9 ? 19.987 -9.520 -13.096 1.00 89.56 99 GLY A C 1
ATOM 834 O O . GLY A 1 99 ? 19.480 -10.362 -12.354 1.00 89.56 99 GLY A O 1
ATOM 835 N N . ILE A 1 100 ? 20.842 -8.608 -12.623 1.00 94.06 100 ILE A N 1
ATOM 836 C CA . ILE A 1 100 ? 21.215 -8.493 -11.208 1.00 94.06 100 ILE A CA 1
ATOM 837 C C . ILE A 1 100 ? 20.017 -7.941 -10.420 1.00 94.06 100 ILE A C 1
ATOM 839 O O . ILE A 1 100 ? 19.531 -6.846 -10.727 1.00 94.06 100 ILE A O 1
ATOM 843 N N . PRO A 1 101 ? 19.519 -8.660 -9.399 1.00 94.00 101 PRO A N 1
ATOM 844 C CA . PRO A 1 101 ? 18.361 -8.230 -8.632 1.00 94.00 101 PRO A CA 1
ATOM 845 C C . PRO A 1 101 ? 18.695 -7.044 -7.724 1.00 94.00 101 PRO A C 1
ATOM 847 O O . PRO A 1 101 ? 19.699 -7.039 -7.010 1.00 94.00 101 PRO A O 1
ATOM 850 N N . MET A 1 102 ? 17.800 -6.061 -7.693 1.00 91.81 102 MET A N 1
ATOM 851 C CA . MET A 1 102 ? 17.862 -4.975 -6.724 1.00 91.81 102 MET A CA 1
ATOM 852 C C . MET A 1 102 ? 17.405 -5.486 -5.355 1.00 91.81 102 MET A C 1
ATOM 854 O O . MET A 1 102 ? 16.416 -6.210 -5.247 1.00 91.81 102 MET A O 1
ATOM 858 N N . LYS A 1 103 ? 18.119 -5.097 -4.292 1.00 90.88 103 LYS A N 1
ATOM 859 C CA . LYS A 1 103 ? 17.769 -5.484 -2.913 1.00 90.88 103 LYS A CA 1
ATOM 860 C C . LYS A 1 103 ? 16.519 -4.761 -2.402 1.00 90.88 103 LYS A C 1
ATOM 862 O O . LYS A 1 103 ? 15.779 -5.307 -1.589 1.00 90.88 103 LYS A O 1
ATOM 867 N N . ARG A 1 104 ? 16.305 -3.523 -2.856 1.00 90.50 104 ARG A N 1
ATOM 868 C CA . ARG A 1 104 ? 15.184 -2.677 -2.438 1.00 90.50 104 ARG A CA 1
ATOM 869 C C . ARG A 1 104 ? 13.877 -3.161 -3.068 1.00 90.50 104 ARG A C 1
ATOM 871 O O . ARG A 1 104 ? 13.845 -3.583 -4.219 1.00 90.50 104 ARG A O 1
ATOM 878 N N . GLN A 1 105 ? 12.806 -3.060 -2.292 1.00 92.50 105 GLN A N 1
ATOM 879 C CA . GLN A 1 105 ? 11.437 -3.284 -2.738 1.00 92.50 105 GLN A CA 1
ATOM 880 C C . GLN A 1 105 ? 10.810 -1.953 -3.154 1.00 92.50 105 GLN A C 1
ATOM 882 O O . GLN A 1 105 ? 11.043 -0.932 -2.501 1.00 92.50 105 GLN A O 1
ATOM 887 N N . TYR A 1 106 ? 10.019 -1.969 -4.223 1.00 91.31 106 TYR A N 1
ATOM 888 C CA . TYR A 1 106 ? 9.417 -0.766 -4.792 1.00 91.31 106 TYR A CA 1
ATOM 889 C C . TYR A 1 106 ? 7.897 -0.840 -4.739 1.00 91.31 106 TYR A C 1
ATOM 891 O O . TYR A 1 106 ? 7.311 -1.900 -4.951 1.00 91.31 106 TYR A O 1
ATOM 899 N N . THR A 1 107 ? 7.253 0.289 -4.463 1.00 89.88 107 THR A N 1
ATOM 900 C CA . THR A 1 107 ? 5.800 0.443 -4.593 1.00 89.88 107 THR A CA 1
ATOM 901 C C . THR A 1 107 ? 5.456 0.995 -5.972 1.00 89.88 107 THR A C 1
ATOM 903 O O . THR A 1 107 ? 6.324 1.520 -6.671 1.00 89.88 107 THR A O 1
ATOM 906 N N . ARG A 1 108 ? 4.182 0.903 -6.373 1.00 86.44 108 ARG A N 1
ATOM 907 C CA . ARG A 1 108 ? 3.713 1.404 -7.676 1.00 86.44 108 ARG A CA 1
ATOM 908 C C . ARG A 1 108 ? 4.061 2.881 -7.916 1.00 86.44 108 ARG A C 1
ATOM 910 O O . ARG A 1 108 ? 4.397 3.216 -9.048 1.00 86.44 108 ARG A O 1
ATOM 917 N N . GLU A 1 109 ? 4.039 3.705 -6.864 1.00 83.06 109 GLU A N 1
ATOM 918 C CA . GLU A 1 109 ? 4.342 5.152 -6.899 1.00 83.06 109 GLU A CA 1
ATOM 919 C C . GLU A 1 109 ? 5.757 5.466 -7.352 1.00 83.06 109 GLU A C 1
ATOM 921 O O . GLU A 1 109 ? 6.039 6.490 -7.967 1.00 83.06 109 GLU A O 1
ATOM 926 N N . MET A 1 110 ? 6.673 4.570 -7.004 1.00 88.31 110 MET A N 1
ATOM 927 C CA . MET A 1 110 ? 8.081 4.735 -7.300 1.00 88.31 110 MET A CA 1
ATOM 928 C C . MET A 1 110 ? 8.406 4.318 -8.727 1.00 88.31 110 MET A C 1
ATOM 930 O O . MET A 1 110 ? 9.567 4.412 -9.111 1.00 88.31 110 MET A O 1
ATOM 934 N N . LEU A 1 111 ? 7.427 3.812 -9.484 1.00 89.69 111 LEU A N 1
ATOM 935 C CA . LEU A 1 111 ? 7.636 3.206 -10.786 1.00 89.69 111 LEU A CA 1
ATOM 936 C C . LEU A 1 111 ? 6.871 3.947 -11.873 1.00 89.69 111 LEU A C 1
ATOM 938 O O . LEU A 1 111 ? 5.662 4.164 -11.788 1.00 89.69 111 LEU A O 1
ATOM 942 N N . LYS A 1 112 ? 7.567 4.243 -12.962 1.00 88.69 112 LYS A N 1
ATOM 943 C CA . LYS A 1 112 ? 6.962 4.737 -14.197 1.00 88.69 112 LYS A CA 1
ATOM 944 C C . LYS A 1 112 ? 7.252 3.740 -15.318 1.00 88.69 112 LYS A C 1
ATOM 946 O O . LYS A 1 112 ? 8.418 3.393 -15.488 1.00 88.69 112 LYS A O 1
ATOM 951 N N . PRO A 1 113 ? 6.252 3.274 -16.089 1.00 90.00 113 PRO A N 1
ATOM 952 C CA . PRO A 1 113 ? 6.511 2.456 -17.270 1.00 90.00 113 PRO A CA 1
ATOM 953 C C . PRO A 1 113 ? 7.513 3.147 -18.202 1.00 90.00 113 PRO A C 1
ATOM 955 O O . PRO A 1 113 ? 7.379 4.341 -18.491 1.00 90.00 113 PRO A O 1
ATOM 958 N N . PHE A 1 114 ? 8.536 2.415 -18.634 1.00 89.38 114 PHE A N 1
ATOM 959 C CA . PHE A 1 114 ? 9.517 2.922 -19.582 1.00 89.38 114 PHE A CA 1
ATOM 960 C C . PHE A 1 114 ? 8.934 2.861 -20.995 1.00 89.38 114 PHE A C 1
ATOM 962 O O . PHE A 1 114 ? 8.528 1.799 -21.461 1.00 89.38 114 PHE A O 1
ATOM 969 N N . VAL A 1 115 ? 8.911 4.002 -21.680 1.00 83.88 115 VAL A N 1
ATOM 970 C CA . VAL A 1 115 ? 8.510 4.101 -23.086 1.00 83.88 115 VAL A CA 1
ATOM 971 C C . VAL A 1 115 ? 9.761 4.443 -23.879 1.00 83.88 115 VAL A C 1
ATOM 973 O O . VAL A 1 115 ? 10.335 5.515 -23.691 1.00 83.88 115 VAL A O 1
ATOM 976 N N . ALA A 1 116 ? 10.205 3.524 -24.735 1.00 78.69 116 ALA A N 1
ATOM 977 C CA . ALA A 1 116 ? 11.309 3.799 -25.642 1.00 78.69 116 ALA A CA 1
ATOM 978 C C . ALA A 1 116 ? 10.877 4.880 -26.642 1.00 78.69 116 ALA A C 1
ATOM 980 O O . ALA A 1 116 ? 9.805 4.779 -27.241 1.00 78.69 116 ALA A O 1
ATOM 981 N N . ALA A 1 117 ? 11.702 5.912 -26.824 1.00 74.12 117 ALA A N 1
ATOM 982 C CA . ALA A 1 117 ? 11.495 6.852 -27.916 1.00 74.12 117 ALA A CA 1
ATOM 983 C C . ALA A 1 117 ? 11.609 6.084 -29.247 1.00 74.12 117 ALA A C 1
ATOM 985 O O . ALA A 1 117 ? 12.530 5.271 -29.385 1.00 74.12 117 ALA A O 1
ATOM 986 N N . PRO A 1 118 ? 10.698 6.296 -30.214 1.00 63.09 118 PRO A N 1
ATOM 987 C CA . PRO A 1 118 ? 10.844 5.689 -31.527 1.00 63.09 118 PRO A CA 1
ATOM 988 C C . PRO A 1 118 ? 12.173 6.158 -32.124 1.00 63.09 118 PRO A C 1
ATOM 990 O O . PRO A 1 118 ? 12.454 7.355 -32.160 1.00 63.09 118 PRO A O 1
ATOM 993 N N . LEU A 1 119 ? 13.003 5.206 -32.554 1.00 63.38 119 LEU A N 1
ATOM 994 C CA . LEU A 1 119 ? 14.240 5.490 -33.273 1.00 63.38 119 LEU A CA 1
ATOM 995 C C . LEU A 1 119 ? 13.866 6.292 -34.521 1.00 63.38 119 LEU A C 1
ATOM 997 O O . LEU A 1 119 ? 13.292 5.737 -35.459 1.00 63.38 119 LEU A O 1
ATOM 1001 N N . SER A 1 120 ? 14.152 7.596 -34.529 1.00 56.19 120 SER A N 1
ATOM 1002 C CA . SER A 1 120 ? 14.033 8.406 -35.735 1.00 56.19 120 SER A CA 1
ATOM 1003 C C . SER A 1 120 ? 14.996 7.819 -36.755 1.00 56.19 120 SER A C 1
ATOM 1005 O O . SER A 1 120 ? 16.211 7.971 -36.641 1.00 56.19 120 SER A O 1
ATOM 1007 N N . THR A 1 121 ? 14.452 7.079 -37.713 1.00 55.28 121 THR A N 1
ATOM 1008 C CA . THR A 1 121 ? 15.201 6.523 -38.831 1.00 55.28 121 THR A CA 1
ATOM 1009 C C . THR A 1 121 ? 15.553 7.700 -39.736 1.00 55.28 121 THR A C 1
ATOM 1011 O O . THR A 1 121 ? 14.805 8.048 -40.646 1.00 55.28 121 THR A O 1
ATOM 1014 N N . THR A 1 122 ? 16.648 8.393 -39.430 1.00 54.47 122 THR A N 1
ATOM 1015 C CA . THR A 1 122 ? 17.303 9.276 -40.395 1.00 54.47 122 THR A CA 1
ATOM 1016 C C . THR A 1 122 ? 17.768 8.396 -41.546 1.00 54.47 122 THR A C 1
ATOM 1018 O O . THR A 1 122 ? 18.649 7.555 -41.363 1.00 54.47 122 THR A O 1
ATOM 1021 N N . LYS A 1 123 ? 17.065 8.525 -42.675 1.00 44.34 123 LYS A N 1
ATOM 1022 C CA . LYS A 1 123 ? 17.471 8.005 -43.981 1.00 44.34 123 LYS A CA 1
ATOM 1023 C C . LYS A 1 123 ? 18.736 8.699 -44.462 1.00 44.34 123 LYS A C 1
ATOM 1025 O O . LYS A 1 123 ? 18.882 9.901 -44.147 1.00 44.34 123 LYS A O 1
#

Radius of gyration: 29.84 Å; chains: 1; bounding box: 54×39×93 Å

Secondary structure (DSSP, 8-state):
-----------HHHHHHHHHHHHHHHHHHHHHHHHHHHHHHHHHHHHHHHHH--SS---TT-EEEEE-TTS-TTS--EEEEEE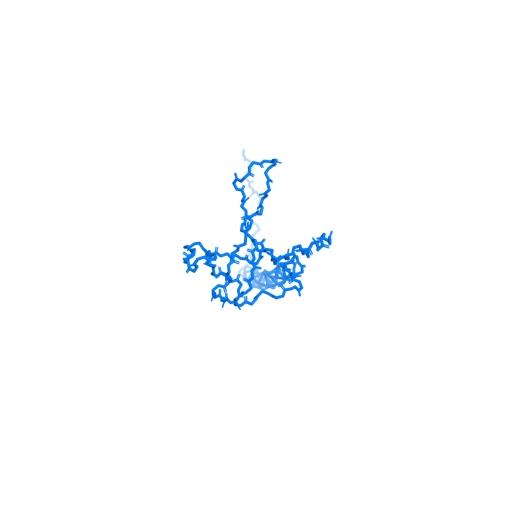EEEEETTEEEEE-TTSPEEEEEEEGGGEEE--PPP-----